Protein AF-A0A1C6CBZ6-F1 (afdb_monomer_lite)

pLDDT: mean 74.42, std 15.83, range [34.31, 94.56]

Secondary structure (DSSP, 8-state):
------HHHHHHHHHHHHHHHHHHHHHHH--TT-EEEEEEEE--SGGGTT--EEEEEEEEEEEE-SSEEEEEEPPSSTTSPPPEEEEEHHHHHTT-HHHHHTTS---

Structure (mmCIF, N/CA/C/O backbone):
data_AF-A0A1C6CBZ6-F1
#
_entry.id   AF-A0A1C6CBZ6-F1
#
loop_
_atom_site.group_PDB
_atom_site.id
_atom_site.type_symbol
_atom_site.label_atom_id
_atom_site.label_alt_id
_atom_site.label_comp_id
_atom_site.label_asym_id
_atom_site.label_entity_id
_atom_site.label_seq_id
_atom_site.pdbx_PDB_ins_code
_atom_site.Cartn_x
_atom_site.Cartn_y
_atom_site.Cartn_z
_atom_site.occupancy
_atom_site.B_iso_or_equiv
_atom_site.auth_seq_id
_atom_site.auth_comp_id
_atom_site.auth_asym_id
_atom_site.auth_atom_id
_atom_site.pdbx_PDB_model_num
ATOM 1 N N . MET A 1 1 ? -1.218 18.447 43.539 1.00 38.88 1 MET A N 1
ATOM 2 C CA . MET A 1 1 ? -0.566 17.763 42.403 1.00 38.88 1 MET A CA 1
ATOM 3 C C . MET A 1 1 ? -1.047 18.426 41.124 1.00 38.88 1 MET A C 1
ATOM 5 O O . MET A 1 1 ? -2.162 18.167 40.693 1.00 38.88 1 MET A O 1
ATOM 9 N N . LEU A 1 2 ? -0.264 19.367 40.591 1.00 42.75 2 LEU A N 1
ATOM 10 C CA . LEU A 1 2 ? -0.542 19.981 39.294 1.00 42.75 2 LEU A CA 1
ATOM 11 C C . LEU A 1 2 ? -0.372 18.899 38.228 1.00 42.75 2 LEU A C 1
ATOM 13 O O . LEU A 1 2 ? 0.710 18.328 38.100 1.00 42.75 2 LEU A O 1
ATOM 17 N N . LEU A 1 3 ? -1.453 18.594 37.509 1.00 47.31 3 LEU A N 1
ATOM 18 C CA . LEU A 1 3 ? -1.417 17.778 36.304 1.00 47.31 3 LEU A CA 1
ATOM 19 C C . LEU A 1 3 ? -0.616 18.528 35.232 1.00 47.31 3 LEU A C 1
ATOM 21 O O . LEU A 1 3 ? -1.185 19.150 34.340 1.00 47.31 3 LEU A O 1
ATOM 25 N N . GLY A 1 4 ? 0.710 18.449 35.308 1.00 48.53 4 GLY A N 1
ATOM 26 C CA . GLY A 1 4 ? 1.578 18.627 34.153 1.00 48.53 4 GLY A CA 1
ATOM 27 C C . GLY A 1 4 ? 1.341 17.451 33.213 1.00 48.53 4 GLY A C 1
ATOM 28 O O . GLY A 1 4 ? 2.122 16.505 33.181 1.00 48.53 4 GLY A O 1
ATOM 29 N N . LYS A 1 5 ? 0.197 17.447 32.523 1.00 52.03 5 LYS A N 1
ATOM 30 C CA . LYS A 1 5 ? -0.107 16.497 31.454 1.00 52.03 5 LYS A CA 1
ATOM 31 C C . LYS A 1 5 ? 0.818 16.825 30.290 1.00 52.03 5 LYS A C 1
ATOM 33 O O . LYS A 1 5 ? 0.446 17.612 29.440 1.00 52.03 5 LYS A O 1
ATOM 38 N N . ASP A 1 6 ? 2.031 16.282 30.329 1.00 59.22 6 ASP A N 1
ATOM 39 C CA . ASP A 1 6 ? 2.603 15.412 29.292 1.00 59.22 6 ASP A CA 1
ATOM 40 C C . ASP A 1 6 ? 2.056 15.648 27.858 1.00 59.22 6 ASP A C 1
ATOM 42 O O . ASP A 1 6 ? 1.576 14.723 27.196 1.00 59.22 6 ASP A O 1
ATOM 46 N N . GLU A 1 7 ? 2.070 16.900 27.383 1.00 59.56 7 GLU A N 1
ATOM 47 C CA . GLU A 1 7 ? 1.469 17.305 26.103 1.00 59.56 7 GLU A CA 1
ATOM 48 C C . GLU A 1 7 ? 2.076 16.514 24.944 1.00 59.56 7 GLU A C 1
ATOM 50 O O . GLU A 1 7 ? 1.352 16.088 24.050 1.00 59.56 7 GLU A O 1
ATOM 55 N N . GLU A 1 8 ? 3.375 16.209 25.006 1.00 60.50 8 GLU A N 1
ATOM 56 C CA . GLU A 1 8 ? 4.046 15.360 24.022 1.00 60.50 8 GLU A CA 1
ATOM 57 C C . GLU A 1 8 ? 3.483 13.940 23.971 1.00 60.50 8 GLU A C 1
ATOM 59 O O . GLU A 1 8 ? 3.314 13.386 22.885 1.00 60.50 8 GLU A O 1
ATOM 64 N N . LYS A 1 9 ? 3.178 13.315 25.117 1.00 58.28 9 LYS A N 1
ATOM 65 C CA . LYS A 1 9 ? 2.562 11.981 25.107 1.00 58.28 9 LYS A CA 1
ATOM 66 C C . LYS A 1 9 ? 1.172 12.056 24.499 1.00 58.28 9 LYS A C 1
ATOM 68 O O . LYS A 1 9 ? 0.841 11.220 23.665 1.00 58.28 9 LYS A O 1
ATOM 73 N N . LEU A 1 10 ? 0.385 13.070 24.862 1.00 59.31 10 LEU A N 1
ATOM 74 C CA . LEU A 1 10 ? -0.954 13.276 24.311 1.00 59.31 10 LEU A CA 1
ATOM 75 C C . LEU A 1 10 ? -0.918 13.529 22.789 1.00 59.31 10 LEU A C 1
ATOM 77 O O . LEU A 1 10 ? -1.730 12.960 22.057 1.00 59.31 10 LEU A O 1
ATOM 81 N N . GLN A 1 11 ? 0.059 14.304 22.308 1.00 61.53 11 GLN A N 1
ATOM 82 C CA . GLN A 1 11 ? 0.322 14.549 20.884 1.00 61.53 11 GLN A CA 1
ATOM 83 C C . GLN A 1 11 ? 0.768 13.280 20.141 1.00 61.53 11 GLN A C 1
ATOM 85 O O . GLN A 1 11 ? 0.295 13.001 19.041 1.00 61.53 11 GLN A O 1
ATOM 90 N N . ARG A 1 12 ? 1.634 12.455 20.743 1.00 60.53 12 ARG A N 1
ATOM 91 C CA . ARG A 1 12 ? 2.045 11.163 20.162 1.00 60.53 12 ARG A CA 1
ATOM 92 C C . ARG A 1 12 ? 0.874 10.186 20.067 1.00 60.53 12 ARG A C 1
ATOM 94 O O . ARG A 1 12 ? 0.728 9.520 19.044 1.00 60.53 12 ARG A O 1
ATOM 101 N N . TYR A 1 13 ? 0.024 10.117 21.095 1.00 60.31 13 TYR A N 1
ATOM 102 C CA . TYR A 1 13 ? -1.181 9.281 21.074 1.00 60.31 13 TYR A CA 1
ATOM 103 C C . TYR A 1 13 ? -2.156 9.715 19.978 1.00 60.31 13 TYR A C 1
ATOM 105 O O . TYR A 1 13 ? -2.642 8.868 19.232 1.00 60.31 13 TYR A O 1
ATOM 113 N N . THR A 1 14 ? -2.384 11.019 19.827 1.00 75.00 14 THR A N 1
ATOM 114 C CA . THR A 1 14 ? -3.239 11.549 18.753 1.00 75.00 14 THR A CA 1
ATOM 115 C C . THR A 1 14 ? -2.641 11.292 17.371 1.00 75.00 14 THR A C 1
ATOM 117 O O . THR A 1 14 ? -3.362 10.878 16.467 1.00 75.00 14 THR A O 1
ATOM 120 N N . GLN A 1 15 ? -1.325 11.432 17.194 1.00 76.38 15 GLN A N 1
ATOM 121 C CA . GLN A 1 15 ? -0.669 11.129 15.919 1.00 76.38 15 GLN A CA 1
ATOM 122 C C . GLN A 1 15 ? -0.745 9.637 15.554 1.00 76.38 15 GLN A C 1
ATOM 124 O O . GLN A 1 15 ? -1.017 9.303 14.399 1.00 76.38 15 GLN A O 1
ATOM 129 N N . ALA A 1 16 ? -0.545 8.740 16.524 1.00 79.19 16 ALA A N 1
ATOM 130 C CA . ALA A 1 16 ? -0.666 7.299 16.315 1.00 79.19 16 ALA A CA 1
ATOM 131 C C . ALA A 1 16 ? -2.108 6.891 15.975 1.00 79.19 16 ALA A C 1
ATOM 133 O O . ALA A 1 16 ? -2.315 6.092 15.065 1.00 79.19 16 ALA A O 1
ATOM 134 N N . GLN A 1 17 ? -3.104 7.476 16.647 1.00 80.69 17 GLN A N 1
ATOM 135 C CA . GLN A 1 17 ? -4.522 7.251 16.346 1.00 80.69 17 GLN A CA 1
ATOM 136 C C . GLN A 1 17 ? -4.871 7.697 14.923 1.00 80.69 17 GLN A C 1
ATOM 138 O O . GLN A 1 17 ? -5.389 6.898 14.150 1.00 80.69 17 GLN A O 1
ATOM 143 N N . ILE A 1 18 ? -4.472 8.913 14.532 1.00 82.19 18 ILE A N 1
ATOM 144 C CA . ILE A 1 18 ? -4.664 9.419 13.163 1.00 82.19 18 ILE A CA 1
ATOM 145 C C . ILE A 1 18 ? -4.014 8.481 12.135 1.00 82.19 18 ILE A C 1
ATOM 147 O O . ILE A 1 18 ? -4.567 8.250 11.061 1.00 82.19 18 ILE A O 1
ATOM 151 N N . PHE A 1 19 ? -2.836 7.932 12.439 1.00 82.56 19 PHE A N 1
ATOM 152 C CA . PHE A 1 19 ? -2.161 6.992 11.548 1.00 82.56 19 PHE A CA 1
ATOM 153 C C . PHE A 1 19 ? -2.924 5.666 11.408 1.00 82.56 19 PHE A C 1
ATOM 155 O O . PHE A 1 19 ? -3.114 5.185 10.289 1.00 82.56 19 PHE A O 1
ATOM 162 N N . MET A 1 20 ? -3.416 5.109 12.516 1.00 84.25 20 MET A N 1
ATOM 163 C CA . MET A 1 20 ? -4.227 3.887 12.507 1.00 84.25 20 MET A CA 1
ATOM 164 C C . MET A 1 20 ? -5.554 4.083 11.765 1.00 84.25 20 MET A C 1
ATOM 166 O O . MET A 1 20 ? -5.937 3.222 10.970 1.00 84.25 20 MET A O 1
ATOM 170 N N . ASP A 1 21 ? -6.207 5.234 11.932 1.00 85.88 21 ASP A N 1
ATOM 171 C CA . ASP A 1 21 ? -7.435 5.575 11.206 1.00 85.88 21 ASP A CA 1
ATOM 172 C C . ASP A 1 21 ? -7.191 5.655 9.696 1.00 85.88 21 ASP A C 1
ATOM 174 O O . ASP A 1 21 ? -7.991 5.168 8.894 1.00 85.88 21 ASP A O 1
ATOM 178 N N . ARG A 1 22 ? -6.045 6.209 9.280 1.00 86.00 22 ARG A N 1
ATOM 179 C CA . ARG A 1 22 ? -5.652 6.238 7.864 1.00 86.00 22 ARG A CA 1
ATOM 180 C C . ARG A 1 22 ? -5.386 4.840 7.308 1.00 86.00 22 ARG A C 1
ATOM 182 O O . ARG A 1 22 ? -5.736 4.596 6.156 1.00 86.00 22 ARG A O 1
ATOM 189 N N . ILE A 1 23 ? -4.816 3.925 8.098 1.00 87.44 23 ILE A N 1
ATOM 190 C CA . ILE A 1 23 ? -4.657 2.511 7.715 1.00 87.44 23 ILE A CA 1
ATOM 191 C C . ILE A 1 23 ? -6.015 1.849 7.513 1.00 87.44 23 ILE A C 1
ATOM 193 O O . ILE A 1 23 ? -6.239 1.258 6.457 1.00 87.44 23 ILE A O 1
ATOM 197 N N . ALA A 1 24 ? -6.935 1.996 8.468 1.00 86.81 24 ALA A N 1
ATOM 198 C CA . ALA A 1 24 ? -8.283 1.454 8.338 1.00 86.81 24 ALA A CA 1
ATOM 199 C C . ALA A 1 24 ? -8.988 2.013 7.089 1.00 86.81 24 ALA A C 1
ATOM 201 O O . ALA A 1 24 ? -9.547 1.261 6.289 1.00 86.81 24 ALA A O 1
ATOM 202 N N . LEU A 1 25 ? -8.893 3.325 6.860 1.00 86.19 25 LEU A N 1
ATOM 203 C CA . LEU A 1 25 ? -9.495 3.971 5.698 1.00 86.19 25 LEU A CA 1
ATOM 204 C C . LEU A 1 25 ? -8.876 3.497 4.375 1.00 86.19 25 LEU A C 1
ATOM 206 O O . LEU A 1 25 ? -9.605 3.242 3.416 1.00 86.19 25 LEU A O 1
ATOM 210 N N . ALA A 1 26 ? -7.549 3.358 4.312 1.00 85.69 26 ALA A N 1
ATOM 211 C CA . ALA A 1 26 ? -6.859 2.837 3.136 1.00 85.69 26 ALA A CA 1
ATOM 212 C C . ALA A 1 26 ? -7.277 1.389 2.842 1.00 85.69 26 ALA A C 1
ATOM 214 O O . ALA A 1 26 ? -7.588 1.077 1.692 1.00 85.69 26 ALA A O 1
ATOM 215 N N . ALA A 1 27 ? -7.375 0.546 3.874 1.00 87.12 27 ALA A N 1
ATOM 216 C CA . ALA A 1 27 ? -7.821 -0.837 3.744 1.00 87.12 27 ALA A CA 1
ATOM 217 C C . ALA A 1 27 ? -9.249 -0.961 3.190 1.00 87.12 27 ALA A C 1
ATOM 219 O O . ALA A 1 27 ? -9.531 -1.869 2.412 1.00 87.12 27 ALA A O 1
ATOM 220 N N . HIS A 1 28 ? -10.134 -0.021 3.531 1.00 87.00 28 HIS A N 1
ATOM 221 C CA . HIS A 1 28 ? -11.497 0.022 2.999 1.00 87.00 28 HIS A CA 1
ATOM 222 C C . HIS A 1 28 ? -11.602 0.598 1.581 1.00 87.00 28 HIS A C 1
ATOM 224 O O . HIS A 1 28 ? -12.499 0.213 0.828 1.00 87.00 28 HIS A O 1
ATOM 230 N N . LYS A 1 29 ? -10.735 1.550 1.216 1.00 88.44 29 LYS A N 1
ATOM 231 C CA . LYS A 1 29 ? -10.818 2.252 -0.074 1.00 88.44 29 LYS A CA 1
ATOM 232 C C . LYS A 1 29 ? -10.115 1.527 -1.211 1.00 88.44 29 LYS A C 1
ATOM 234 O O . LYS A 1 29 ? -10.605 1.588 -2.336 1.00 88.44 29 LYS A O 1
ATOM 239 N N . VAL A 1 30 ? -8.978 0.893 -0.933 1.00 90.31 30 VAL A N 1
ATOM 240 C CA . VAL A 1 30 ? -8.146 0.261 -1.959 1.00 90.31 30 VAL A CA 1
ATOM 241 C C . VAL A 1 30 ? -8.811 -1.007 -2.484 1.00 90.31 30 VAL A C 1
ATOM 243 O O . VAL A 1 30 ? -9.226 -1.876 -1.718 1.00 90.31 30 VAL A O 1
ATOM 246 N N . LYS A 1 31 ? -8.872 -1.135 -3.809 1.00 93.38 31 LYS A N 1
ATOM 247 C CA . LYS A 1 31 ? -9.476 -2.267 -4.515 1.00 93.38 31 LYS A CA 1
ATOM 248 C C . LYS A 1 31 ? -8.507 -2.886 -5.526 1.00 93.38 31 LYS A C 1
ATOM 250 O O . LYS A 1 31 ? -7.605 -2.208 -6.027 1.00 93.38 31 LYS A O 1
ATOM 255 N N . PRO A 1 32 ? -8.696 -4.170 -5.886 1.00 94.06 32 PRO A N 1
ATOM 256 C CA . PRO A 1 32 ? -8.019 -4.757 -7.037 1.00 94.06 32 PRO A CA 1
ATOM 257 C C . PRO A 1 32 ? -8.209 -3.898 -8.292 1.00 94.06 32 PRO A C 1
ATOM 259 O O . PRO A 1 32 ? -9.324 -3.517 -8.634 1.00 94.06 32 PRO A O 1
ATOM 262 N N . GLY A 1 33 ? -7.109 -3.598 -8.981 1.00 90.75 33 GLY A N 1
ATOM 263 C CA . GLY A 1 33 ? -7.081 -2.726 -10.155 1.00 90.75 33 GLY A CA 1
ATOM 264 C C . GLY A 1 33 ? -6.569 -1.309 -9.894 1.00 90.75 33 GLY A C 1
ATOM 265 O O . GLY A 1 33 ? -6.073 -0.690 -10.843 1.00 90.75 33 GLY A O 1
ATOM 266 N N . ASP A 1 34 ? -6.609 -0.834 -8.647 1.00 90.56 34 ASP A N 1
ATOM 267 C CA . ASP A 1 34 ? -6.149 0.506 -8.285 1.00 90.56 34 ASP A CA 1
ATOM 268 C C . ASP A 1 34 ? -4.655 0.691 -8.551 1.00 90.56 34 ASP A C 1
ATOM 270 O O . ASP A 1 34 ? -3.860 -0.254 -8.526 1.00 90.56 34 ASP A O 1
ATOM 274 N N . LYS A 1 35 ? -4.263 1.940 -8.809 1.00 89.12 35 LYS A N 1
ATOM 275 C CA . LYS A 1 35 ? -2.860 2.326 -8.973 1.00 89.12 35 LYS A CA 1
ATOM 276 C C . LYS A 1 35 ? -2.384 3.028 -7.711 1.00 89.12 35 LYS A C 1
ATOM 278 O O . LYS A 1 35 ? -2.907 4.081 -7.360 1.00 89.12 35 LYS A O 1
ATOM 283 N N . LEU A 1 36 ? -1.365 2.463 -7.078 1.00 88.25 36 LEU A N 1
ATOM 284 C CA . LEU A 1 36 ? -0.740 2.990 -5.871 1.00 88.25 36 LEU A CA 1
ATOM 285 C C . LEU A 1 36 ? 0.672 3.484 -6.172 1.00 88.25 36 LEU A C 1
ATOM 287 O O . LEU A 1 36 ? 1.330 3.007 -7.100 1.00 88.25 36 LEU A O 1
ATOM 291 N N . THR A 1 37 ? 1.147 4.424 -5.361 1.00 86.25 37 THR A N 1
ATOM 292 C CA . THR A 1 37 ? 2.573 4.741 -5.266 1.00 86.25 37 THR A CA 1
ATOM 293 C C . THR A 1 37 ? 3.135 4.017 -4.056 1.00 86.25 37 THR A C 1
ATOM 295 O O . THR A 1 37 ? 2.684 4.237 -2.937 1.00 86.25 37 THR A O 1
ATOM 298 N N . VAL A 1 38 ? 4.098 3.134 -4.279 1.00 84.31 38 VAL A N 1
ATOM 299 C CA . VAL A 1 38 ? 4.727 2.325 -3.233 1.00 84.31 38 VAL A CA 1
ATOM 300 C C . VAL A 1 38 ? 6.190 2.707 -3.092 1.00 84.31 38 VAL A C 1
ATOM 302 O O . VAL A 1 38 ? 6.838 3.129 -4.056 1.00 84.31 38 VAL A O 1
ATOM 305 N N . TRP A 1 39 ? 6.702 2.576 -1.877 1.00 80.19 39 TRP A N 1
ATOM 306 C CA . TRP A 1 39 ? 8.106 2.793 -1.572 1.00 80.19 39 TRP A CA 1
ATOM 307 C C . TRP A 1 39 ? 8.841 1.461 -1.685 1.00 80.19 39 TRP A C 1
ATOM 309 O O . TRP A 1 39 ? 8.420 0.467 -1.104 1.00 80.19 39 TRP A O 1
ATOM 319 N N . THR A 1 40 ? 9.914 1.426 -2.470 1.00 73.25 40 THR A N 1
ATOM 320 C CA . THR A 1 40 ? 10.733 0.222 -2.662 1.00 73.25 40 THR A CA 1
ATOM 321 C C . THR A 1 40 ? 12.201 0.576 -2.510 1.00 73.25 40 THR A C 1
ATOM 323 O O . THR A 1 40 ? 12.622 1.695 -2.817 1.00 73.25 40 THR A O 1
ATOM 326 N N . LEU A 1 41 ? 13.000 -0.392 -2.075 1.00 70.31 41 LEU A N 1
ATOM 327 C CA . LEU A 1 41 ? 14.446 -0.247 -2.022 1.00 70.31 41 LEU A CA 1
ATOM 328 C C . LEU A 1 41 ? 15.052 -0.682 -3.353 1.00 70.31 41 LEU A C 1
ATOM 330 O O . LEU A 1 41 ? 14.864 -1.814 -3.800 1.00 70.31 41 LEU A O 1
ATOM 334 N N . LYS A 1 42 ? 15.814 0.206 -3.996 1.00 65.00 42 LYS A N 1
ATOM 335 C CA . LYS A 1 42 ? 16.622 -0.175 -5.155 1.00 65.00 42 LYS A CA 1
ATOM 336 C C . LYS A 1 42 ? 17.967 -0.709 -4.660 1.00 65.00 42 LYS A C 1
ATOM 338 O O . LYS A 1 42 ? 18.853 0.073 -4.335 1.00 65.00 42 LYS A O 1
ATOM 343 N N . CYS A 1 43 ? 18.135 -2.029 -4.639 1.00 56.62 43 CYS A N 1
ATOM 344 C CA . CYS A 1 43 ? 19.462 -2.644 -4.561 1.00 56.62 43 CYS A CA 1
ATOM 345 C C . CYS A 1 43 ? 20.003 -2.818 -5.984 1.00 56.62 43 CYS A C 1
ATOM 347 O O . CYS A 1 43 ? 19.366 -3.477 -6.804 1.00 56.62 43 CYS A O 1
ATOM 349 N N . SER A 1 44 ? 21.147 -2.208 -6.303 1.00 53.62 44 SER A N 1
ATOM 350 C CA . SER A 1 44 ? 21.763 -2.344 -7.630 1.00 53.62 44 SER A CA 1
ATOM 351 C C . SER A 1 44 ? 22.596 -3.617 -7.798 1.00 53.62 44 SER A C 1
ATOM 353 O O . SER A 1 44 ? 22.749 -4.051 -8.929 1.00 53.62 44 SER A O 1
ATOM 355 N N . THR A 1 45 ? 23.071 -4.242 -6.718 1.00 55.31 45 THR A N 1
ATOM 356 C CA . THR A 1 45 ? 23.809 -5.524 -6.705 1.00 55.31 45 THR A CA 1
ATOM 357 C C . THR A 1 45 ? 24.003 -5.990 -5.255 1.00 55.31 45 THR A C 1
ATOM 359 O O . THR A 1 45 ? 23.846 -5.198 -4.324 1.00 55.31 45 THR A O 1
ATOM 362 N N . THR A 1 46 ? 24.366 -7.261 -5.053 1.00 55.72 46 THR A N 1
ATOM 363 C CA . THR A 1 46 ? 24.648 -7.886 -3.742 1.00 55.72 46 THR A CA 1
ATOM 364 C C . THR A 1 46 ? 25.720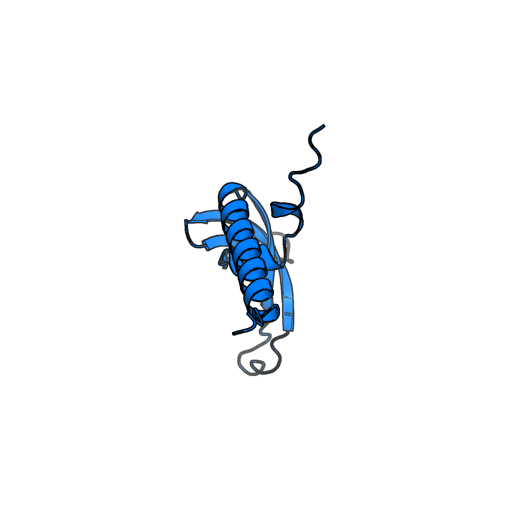 -7.135 -2.935 1.00 55.72 46 THR A C 1
ATOM 366 O O . THR A 1 46 ? 25.662 -7.098 -1.710 1.00 55.72 46 THR A O 1
ATOM 369 N N . GLU A 1 47 ? 26.651 -6.468 -3.621 1.00 53.34 47 GLU A N 1
ATOM 370 C CA . GLU A 1 47 ? 27.744 -5.669 -3.041 1.00 53.34 47 GLU A CA 1
ATOM 371 C C . GLU A 1 47 ? 27.319 -4.233 -2.674 1.00 53.34 47 GLU A C 1
ATOM 373 O O . GLU A 1 47 ? 27.973 -3.566 -1.877 1.00 53.34 47 GLU A O 1
ATOM 378 N N . ALA A 1 48 ? 26.185 -3.755 -3.197 1.00 52.81 48 ALA A N 1
ATOM 379 C CA . ALA A 1 48 ? 25.677 -2.395 -2.999 1.00 52.81 48 ALA A CA 1
ATOM 380 C C . ALA A 1 48 ? 24.665 -2.282 -1.840 1.00 52.81 48 ALA A C 1
ATOM 382 O O .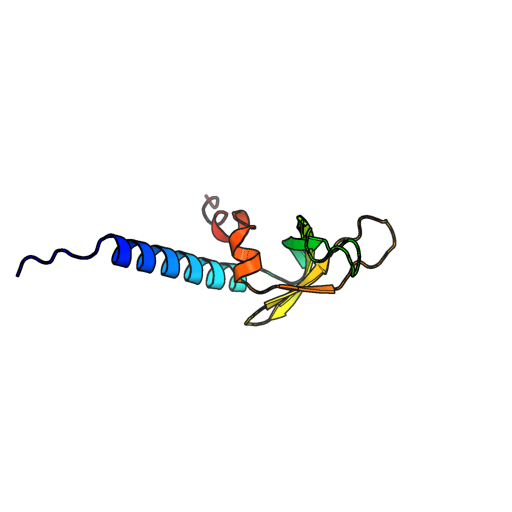 ALA A 1 48 ? 23.880 -1.334 -1.790 1.00 52.81 48 ALA A O 1
ATOM 383 N N . CYS A 1 49 ? 24.669 -3.231 -0.895 1.00 48.34 49 CYS A N 1
ATOM 384 C CA . CYS A 1 49 ? 23.738 -3.258 0.243 1.00 48.34 49 CYS A CA 1
ATOM 385 C C . CYS A 1 49 ? 23.791 -1.975 1.104 1.00 48.34 49 CYS A C 1
ATOM 387 O O . CYS A 1 49 ? 22.799 -1.627 1.745 1.00 48.34 49 CYS A O 1
ATOM 389 N N . ASN A 1 50 ? 24.911 -1.246 1.060 1.00 52.88 50 ASN A N 1
ATOM 390 C CA . ASN A 1 50 ? 25.125 -0.007 1.812 1.00 52.88 50 ASN A CA 1
ATOM 391 C C . ASN A 1 50 ? 24.551 1.249 1.126 1.00 52.88 50 ASN A C 1
ATOM 393 O O . ASN A 1 50 ? 24.360 2.258 1.794 1.00 52.88 50 ASN A O 1
ATOM 397 N N . ASN A 1 51 ? 24.215 1.188 -0.170 1.00 54.75 51 ASN A N 1
ATOM 398 C CA . ASN A 1 51 ? 23.659 2.308 -0.944 1.00 54.75 51 ASN A CA 1
ATOM 399 C C . ASN A 1 51 ? 22.204 2.031 -1.340 1.00 54.75 51 ASN A C 1
ATOM 401 O O . ASN A 1 51 ? 21.817 2.120 -2.506 1.00 54.75 51 ASN A O 1
ATOM 405 N N . ARG A 1 52 ? 21.381 1.670 -0.353 1.00 58.31 52 ARG A N 1
ATOM 406 C CA . ARG A 1 52 ? 19.935 1.507 -0.534 1.00 58.31 52 ARG A CA 1
ATOM 407 C C . ARG A 1 52 ? 19.321 2.867 -0.843 1.00 58.31 52 ARG A C 1
ATOM 409 O O . ARG A 1 52 ? 19.081 3.664 0.056 1.00 58.31 52 ARG A O 1
ATOM 416 N N . THR A 1 53 ? 19.089 3.145 -2.122 1.00 64.56 53 THR A N 1
ATOM 417 C CA . THR A 1 53 ? 18.354 4.347 -2.520 1.00 64.56 53 THR A CA 1
ATOM 418 C C . THR A 1 53 ? 16.863 4.053 -2.469 1.00 64.56 53 THR A C 1
ATOM 420 O O . THR A 1 53 ? 16.367 3.125 -3.118 1.00 64.56 53 THR A O 1
ATOM 423 N N . GLU A 1 54 ? 16.164 4.857 -1.682 1.00 70.75 54 GLU A N 1
ATOM 424 C CA . GLU A 1 54 ? 14.712 4.884 -1.617 1.00 70.75 54 GLU A CA 1
ATOM 425 C C . GLU A 1 54 ? 14.138 5.299 -2.975 1.00 70.75 54 GLU A C 1
ATOM 427 O O . GLU A 1 54 ? 14.508 6.344 -3.515 1.00 70.75 54 GLU A O 1
ATOM 432 N N . VAL A 1 55 ? 13.249 4.490 -3.558 1.00 77.25 55 VAL A N 1
ATOM 433 C CA . VAL A 1 55 ? 12.590 4.844 -4.820 1.00 77.25 55 VAL A CA 1
ATOM 434 C C . VAL A 1 55 ? 11.084 4.630 -4.753 1.00 77.25 55 VAL A C 1
ATOM 436 O O . VAL A 1 55 ? 10.589 3.586 -4.323 1.00 77.25 55 VAL A O 1
ATOM 439 N N . HIS A 1 56 ? 10.350 5.618 -5.259 1.00 81.19 56 HIS A N 1
ATOM 440 C CA . HIS A 1 56 ? 8.909 5.530 -5.452 1.00 81.19 56 HIS A CA 1
ATOM 441 C C . HIS A 1 56 ? 8.599 4.827 -6.767 1.00 81.19 56 HIS A C 1
ATOM 443 O O . HIS A 1 56 ? 9.128 5.188 -7.823 1.00 81.19 56 HIS A O 1
ATOM 449 N N . ARG A 1 57 ? 7.716 3.833 -6.719 1.00 81.88 57 ARG A N 1
ATOM 450 C CA . ARG A 1 57 ? 7.258 3.113 -7.907 1.00 81.88 57 ARG A CA 1
ATOM 451 C C . ARG A 1 57 ? 5.746 3.113 -7.975 1.00 81.88 57 ARG A C 1
ATOM 453 O O . ARG A 1 57 ? 5.060 3.067 -6.960 1.00 81.88 57 ARG A O 1
ATOM 460 N N . LYS A 1 58 ? 5.224 3.151 -9.198 1.00 86.56 58 LYS A N 1
ATOM 461 C CA . LYS A 1 58 ? 3.800 2.933 -9.436 1.00 86.56 58 LYS A CA 1
ATOM 462 C C . LYS A 1 58 ? 3.537 1.430 -9.463 1.00 86.56 58 LYS A C 1
ATOM 464 O O . LYS A 1 58 ? 4.229 0.694 -10.170 1.00 86.56 58 LYS A O 1
ATOM 469 N N . ALA A 1 59 ? 2.528 0.998 -8.726 1.00 89.44 59 ALA A N 1
ATOM 470 C CA . ALA A 1 59 ? 2.117 -0.391 -8.634 1.00 89.44 59 ALA A CA 1
ATOM 471 C C . ALA A 1 59 ? 0.617 -0.514 -8.906 1.00 89.44 59 ALA A C 1
ATOM 473 O O . ALA A 1 59 ? -0.153 0.394 -8.598 1.00 89.44 59 ALA A O 1
ATOM 474 N N . LYS A 1 60 ? 0.201 -1.629 -9.503 1.00 92.06 60 LYS A N 1
ATOM 475 C CA . LYS A 1 60 ? -1.208 -1.971 -9.697 1.00 92.06 60 LYS A CA 1
ATOM 476 C C . LYS A 1 60 ? -1.613 -3.007 -8.661 1.00 92.06 60 LYS A C 1
ATOM 478 O O . LYS A 1 60 ? -0.959 -4.040 -8.559 1.00 92.06 60 LYS A O 1
ATOM 483 N N . VAL A 1 61 ? -2.690 -2.768 -7.929 1.00 93.25 61 VAL A N 1
ATOM 484 C CA . VAL A 1 61 ? -3.216 -3.731 -6.958 1.00 93.25 61 VAL A CA 1
ATOM 485 C C . VAL A 1 61 ? -3.769 -4.948 -7.689 1.00 93.25 61 VAL A C 1
ATOM 487 O O . VAL A 1 61 ? -4.586 -4.811 -8.600 1.00 93.25 61 VAL A O 1
ATOM 490 N N . ILE A 1 62 ? -3.319 -6.134 -7.293 1.00 94.44 62 ILE A N 1
ATOM 491 C CA . ILE A 1 62 ? -3.796 -7.417 -7.823 1.00 94.44 62 ILE A CA 1
ATOM 492 C C . ILE A 1 62 ? -4.758 -8.061 -6.825 1.00 94.44 62 ILE A C 1
ATOM 494 O O . ILE A 1 62 ? -5.796 -8.580 -7.221 1.00 94.44 62 ILE A O 1
ATOM 498 N N . ALA A 1 63 ? -4.429 -7.992 -5.534 1.00 93.62 63 ALA A N 1
ATOM 499 C CA . ALA A 1 63 ? -5.246 -8.535 -4.459 1.00 93.62 63 ALA A CA 1
ATOM 500 C C . ALA A 1 63 ? -5.099 -7.696 -3.185 1.00 93.62 63 ALA A C 1
ATOM 502 O O . ALA A 1 63 ? -4.055 -7.088 -2.940 1.00 93.62 63 ALA A O 1
ATOM 503 N N . VAL A 1 64 ? -6.151 -7.684 -2.372 1.00 94.44 64 VAL A N 1
ATOM 504 C CA . VAL A 1 64 ? -6.208 -6.963 -1.098 1.00 94.44 64 VAL A CA 1
ATOM 505 C C . VAL A 1 64 ? -6.431 -7.982 0.010 1.00 94.44 64 VAL A C 1
ATOM 507 O O . VAL A 1 64 ? -7.351 -8.792 -0.076 1.00 94.44 64 VAL A O 1
ATOM 510 N N . TYR A 1 65 ? -5.588 -7.939 1.038 1.00 92.62 65 TYR A N 1
ATOM 511 C CA . TYR A 1 65 ? -5.670 -8.793 2.218 1.00 92.62 65 TYR A CA 1
ATOM 512 C C . TYR A 1 65 ? -5.820 -7.932 3.478 1.00 92.62 65 TYR A C 1
ATOM 514 O O . TYR A 1 65 ? -5.481 -6.746 3.456 1.00 92.62 65 TYR A O 1
ATOM 522 N N . PRO A 1 66 ? -6.270 -8.509 4.610 1.00 88.19 66 PRO A N 1
ATOM 523 C CA . PRO A 1 66 ? -6.478 -7.746 5.841 1.00 88.19 66 PRO A CA 1
ATOM 524 C C . PRO A 1 66 ? -5.248 -6.951 6.300 1.00 88.19 66 PRO A C 1
ATOM 526 O O . PRO A 1 66 ? -5.376 -5.839 6.799 1.00 88.19 66 PRO A O 1
ATOM 529 N N . HIS A 1 67 ? -4.045 -7.491 6.094 1.00 88.12 67 HIS A N 1
ATOM 530 C CA . HIS A 1 67 ? -2.807 -6.913 6.629 1.00 88.12 67 HIS A CA 1
ATOM 531 C C . HIS A 1 67 ? -1.867 -6.329 5.570 1.00 88.12 67 HIS A C 1
ATOM 533 O O . HIS A 1 67 ? -0.903 -5.650 5.921 1.00 88.12 67 HIS A O 1
ATOM 539 N N . PHE A 1 68 ? -2.112 -6.606 4.291 1.00 91.56 68 PHE A N 1
ATOM 540 C CA . PHE A 1 68 ? -1.237 -6.177 3.208 1.00 91.56 68 PHE A CA 1
ATOM 541 C C . PHE A 1 68 ? -1.979 -6.115 1.874 1.00 91.56 68 PHE A C 1
ATOM 543 O O . PHE A 1 68 ? -3.030 -6.725 1.681 1.00 91.56 68 PHE A O 1
ATOM 550 N N . VAL A 1 69 ? -1.383 -5.415 0.921 1.00 92.88 69 VAL A N 1
ATOM 551 C CA . VAL A 1 69 ? -1.841 -5.344 -0.461 1.00 92.88 69 VAL A CA 1
ATOM 552 C C . VAL A 1 69 ? -0.822 -6.033 -1.339 1.00 92.88 69 VAL A C 1
ATOM 554 O O . VAL A 1 69 ? 0.369 -5.739 -1.261 1.00 92.88 69 VAL A O 1
ATOM 557 N N . HIS A 1 70 ? -1.287 -6.934 -2.194 1.00 94.56 70 HIS A N 1
ATOM 558 C CA . HIS A 1 70 ? -0.442 -7.556 -3.195 1.00 94.56 70 HIS A CA 1
ATOM 559 C C . HIS A 1 70 ? -0.537 -6.775 -4.502 1.00 94.56 70 HIS A C 1
ATOM 561 O O . HIS A 1 70 ? -1.630 -6.532 -5.028 1.00 94.56 70 HIS A O 1
ATOM 567 N N . THR A 1 71 ? 0.608 -6.354 -5.024 1.00 92.44 71 THR A N 1
ATOM 568 C CA . THR A 1 71 ? 0.677 -5.431 -6.154 1.00 92.44 71 THR A CA 1
ATOM 569 C C . THR A 1 71 ? 1.632 -5.929 -7.225 1.00 92.44 71 THR A C 1
ATOM 571 O O . THR A 1 71 ? 2.608 -6.612 -6.936 1.00 92.44 71 THR A O 1
ATOM 574 N N . ARG A 1 72 ? 1.375 -5.543 -8.474 1.00 91.31 72 ARG A N 1
ATOM 575 C CA . ARG A 1 72 ? 2.322 -5.667 -9.578 1.00 91.31 72 ARG A CA 1
ATOM 576 C C . ARG A 1 72 ? 3.001 -4.326 -9.780 1.00 91.31 72 ARG A C 1
ATOM 578 O O . ARG A 1 72 ? 2.337 -3.353 -10.150 1.00 91.31 72 ARG A O 1
ATOM 585 N N . LEU A 1 73 ? 4.310 -4.265 -9.579 1.00 87.50 73 LEU A N 1
ATOM 586 C CA . LEU A 1 73 ? 5.102 -3.102 -9.952 1.00 87.50 73 LEU A CA 1
ATOM 587 C C . LEU A 1 73 ? 5.021 -2.904 -11.466 1.00 87.50 73 LEU A C 1
ATOM 589 O O . LEU A 1 73 ? 5.075 -3.859 -12.240 1.00 87.50 73 LEU A O 1
ATOM 593 N N . LEU A 1 74 ? 4.898 -1.658 -11.910 1.00 79.38 74 LEU A N 1
ATOM 594 C CA . LEU A 1 74 ? 4.969 -1.360 -13.335 1.00 79.38 74 LEU A CA 1
ATOM 595 C C . LEU A 1 74 ? 6.424 -1.477 -13.802 1.00 79.38 74 LEU A C 1
ATOM 597 O O . LEU A 1 74 ? 7.312 -0.799 -13.284 1.00 79.38 74 LEU A O 1
ATOM 601 N N . SER A 1 75 ? 6.663 -2.350 -14.785 1.00 77.00 75 SER A N 1
ATOM 602 C CA . SER A 1 75 ? 7.959 -2.436 -15.458 1.00 77.00 75 SER A CA 1
ATOM 603 C C . SER A 1 75 ? 8.211 -1.143 -16.246 1.00 77.00 75 SER A C 1
ATOM 605 O O . SER A 1 75 ? 7.320 -0.708 -16.979 1.00 77.00 75 SER A O 1
ATOM 607 N N . PRO A 1 76 ? 9.412 -0.542 -16.157 1.00 73.88 76 PRO A N 1
ATOM 608 C CA . PRO A 1 76 ? 9.791 0.572 -17.024 1.00 73.88 76 PRO A CA 1
ATOM 609 C C . PRO A 1 76 ? 10.002 0.127 -18.482 1.00 73.88 76 PRO A C 1
ATOM 611 O O . PRO A 1 76 ? 10.003 0.960 -19.381 1.00 73.88 76 PRO A O 1
ATOM 614 N N . TYR A 1 77 ? 10.166 -1.179 -18.723 1.00 77.06 77 TYR A N 1
ATOM 615 C CA .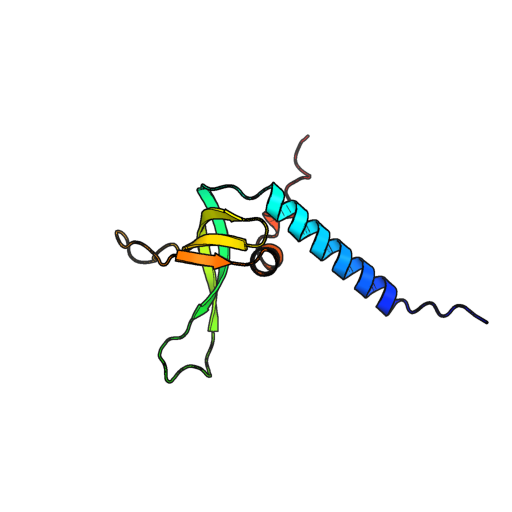 TYR A 1 77 ? 10.323 -1.759 -20.054 1.00 77.06 77 TYR A CA 1
ATOM 616 C C . TYR A 1 77 ? 8.969 -2.270 -20.571 1.00 77.06 77 TYR A C 1
ATOM 618 O O . TYR A 1 77 ? 8.394 -3.167 -19.935 1.00 77.06 77 TYR A O 1
ATOM 626 N N . PRO A 1 78 ? 8.464 -1.741 -21.703 1.00 72.31 78 PRO A N 1
ATOM 627 C CA . PRO A 1 78 ? 7.215 -2.186 -22.316 1.00 72.31 78 PRO A CA 1
ATOM 628 C C . PRO A 1 78 ? 7.231 -3.691 -22.619 1.00 72.31 78 PRO A C 1
ATOM 630 O O . PRO A 1 78 ? 8.249 -4.234 -23.038 1.00 72.31 78 PRO A O 1
ATOM 633 N N . GLY A 1 79 ? 6.105 -4.374 -22.400 1.00 71.00 79 GLY A N 1
ATOM 634 C CA . GLY A 1 79 ? 5.947 -5.801 -22.718 1.00 71.00 79 GLY A CA 1
ATOM 635 C C . GLY A 1 79 ? 6.541 -6.784 -21.701 1.00 71.00 79 GLY A C 1
ATOM 636 O O . GLY A 1 79 ? 6.341 -7.986 -21.847 1.00 71.00 79 GLY A O 1
ATOM 637 N N . ARG A 1 80 ? 7.224 -6.311 -20.648 1.00 72.56 80 ARG A N 1
ATOM 638 C CA . ARG A 1 80 ? 7.669 -7.172 -19.540 1.00 72.56 80 ARG A CA 1
ATOM 639 C C . ARG A 1 80 ? 6.687 -7.134 -18.376 1.00 72.56 80 ARG A C 1
ATOM 641 O O . ARG A 1 80 ? 6.272 -6.060 -17.937 1.00 72.56 80 ARG A O 1
ATOM 648 N N . THR A 1 81 ? 6.368 -8.309 -17.839 1.00 67.50 81 THR A N 1
ATOM 649 C CA . THR A 1 81 ? 5.650 -8.430 -16.568 1.00 67.50 81 THR A CA 1
ATOM 650 C C . THR A 1 81 ? 6.544 -7.868 -15.468 1.00 67.50 81 THR A C 1
ATOM 652 O O . THR A 1 81 ? 7.667 -8.333 -15.280 1.00 67.50 81 THR A O 1
ATOM 655 N N . GLY A 1 82 ? 6.087 -6.814 -14.793 1.00 73.81 82 GLY A N 1
ATOM 656 C CA . GLY A 1 82 ? 6.807 -6.287 -13.638 1.00 73.81 82 GLY A CA 1
ATOM 657 C C . GLY A 1 82 ? 6.695 -7.222 -12.435 1.00 73.81 82 GLY A C 1
ATOM 658 O O . GLY A 1 82 ? 5.845 -8.112 -12.412 1.00 73.81 82 GLY A O 1
ATOM 659 N N . CYS A 1 83 ? 7.573 -7.030 -11.453 1.00 83.94 83 CYS A N 1
ATOM 660 C CA . CYS A 1 83 ? 7.617 -7.870 -10.261 1.00 83.94 83 CYS A CA 1
ATOM 661 C C . CYS A 1 83 ? 6.337 -7.731 -9.435 1.00 83.94 83 CYS A C 1
ATOM 663 O O . CYS A 1 83 ? 5.752 -6.648 -9.362 1.00 83.94 83 CYS A O 1
ATOM 665 N N . GLU A 1 84 ? 5.935 -8.818 -8.792 1.00 90.19 84 GLU A N 1
ATOM 666 C CA . GLU A 1 84 ? 4.845 -8.809 -7.825 1.00 90.19 84 GLU A CA 1
ATOM 667 C C . GLU A 1 84 ? 5.419 -8.704 -6.418 1.00 90.19 84 GLU A C 1
ATOM 669 O O . GLU A 1 84 ? 6.371 -9.401 -6.072 1.00 90.19 84 GLU A O 1
ATOM 674 N N . GLU A 1 85 ? 4.868 -7.794 -5.625 1.00 89.50 85 GLU A N 1
ATOM 675 C CA . GLU A 1 85 ? 5.359 -7.480 -4.290 1.00 89.50 85 GLU A CA 1
ATOM 676 C C . GLU A 1 85 ? 4.189 -7.114 -3.375 1.00 89.50 85 GLU A C 1
ATOM 678 O O . GLU A 1 85 ? 3.193 -6.511 -3.799 1.00 89.50 85 GLU A O 1
ATOM 683 N N . SER A 1 86 ? 4.309 -7.519 -2.113 1.00 91.50 86 SER A N 1
ATOM 684 C CA . SER A 1 86 ? 3.318 -7.262 -1.074 1.00 91.50 86 SER A CA 1
ATOM 685 C C . SER A 1 86 ? 3.774 -6.110 -0.190 1.00 91.50 86 SER A C 1
ATOM 687 O O . SER A 1 86 ? 4.882 -6.141 0.335 1.00 91.50 86 SER A O 1
ATOM 689 N N . PHE A 1 87 ? 2.892 -5.138 0.018 1.00 89.81 87 PHE A N 1
ATOM 690 C CA . PHE A 1 87 ? 3.143 -3.956 0.842 1.00 89.81 87 PHE A CA 1
ATOM 691 C C . PHE A 1 87 ? 2.184 -3.929 2.016 1.00 89.81 87 PHE A C 1
ATOM 693 O O . PHE A 1 87 ? 0.994 -4.219 1.852 1.00 89.81 87 PHE A O 1
ATOM 700 N N . ARG A 1 88 ? 2.675 -3.569 3.200 1.00 90.44 88 ARG A N 1
ATOM 701 C CA . ARG A 1 88 ? 1.791 -3.375 4.345 1.00 90.44 88 ARG A CA 1
ATOM 702 C C . ARG A 1 88 ? 1.066 -2.042 4.222 1.00 90.44 88 ARG A C 1
ATOM 704 O O . ARG A 1 88 ? 1.465 -1.151 3.475 1.00 90.44 88 ARG A O 1
ATOM 711 N N . TRP A 1 89 ? -0.028 -1.894 4.957 1.00 87.50 89 TRP A N 1
ATOM 712 C CA . TRP A 1 89 ? -0.819 -0.667 4.909 1.00 87.50 89 TRP A CA 1
ATOM 713 C C . TRP A 1 89 ? -0.049 0.564 5.386 1.00 87.50 89 TRP A C 1
ATOM 715 O O . TRP A 1 89 ? -0.265 1.645 4.846 1.00 87.50 89 TRP A O 1
ATOM 725 N N . ASP A 1 90 ? 0.881 0.413 6.328 1.00 84.81 90 ASP A N 1
ATOM 726 C CA . ASP A 1 90 ? 1.765 1.490 6.774 1.00 84.81 90 ASP A CA 1
ATOM 727 C C . ASP A 1 90 ? 2.697 1.988 5.657 1.00 84.81 90 ASP A C 1
ATOM 729 O O . ASP A 1 90 ? 2.873 3.203 5.511 1.00 84.81 90 ASP A O 1
ATOM 733 N N . ASP A 1 91 ? 3.185 1.090 4.792 1.00 81.94 91 ASP A N 1
ATOM 734 C CA . ASP A 1 91 ? 3.971 1.456 3.605 1.00 81.94 91 ASP A CA 1
ATOM 735 C C . ASP A 1 91 ? 3.138 2.278 2.607 1.00 81.94 91 ASP A C 1
ATOM 737 O O . ASP A 1 91 ? 3.642 3.199 1.964 1.00 81.94 91 ASP A O 1
ATOM 741 N N . ILE A 1 92 ? 1.841 1.976 2.479 1.00 85.31 92 ILE A N 1
ATOM 742 C CA . ILE A 1 92 ? 0.920 2.676 1.569 1.00 85.31 92 ILE A CA 1
ATOM 743 C C . ILE A 1 92 ? 0.499 4.037 2.141 1.00 85.31 92 ILE A C 1
ATOM 745 O O . ILE A 1 92 ? 0.507 5.049 1.427 1.00 85.31 92 ILE A O 1
ATOM 749 N N . VAL A 1 93 ? 0.141 4.070 3.427 1.00 82.81 93 VAL A N 1
ATOM 750 C CA . VAL A 1 93 ? -0.416 5.236 4.133 1.00 82.81 93 VAL A CA 1
ATOM 751 C C . VAL A 1 93 ? 0.605 6.339 4.384 1.00 82.81 93 VAL A C 1
ATOM 753 O O . VAL A 1 93 ? 0.262 7.488 4.645 1.00 82.81 93 VAL A O 1
ATOM 756 N N . LYS A 1 94 ? 1.891 6.051 4.253 1.00 75.19 94 LYS A N 1
ATOM 757 C CA . LYS A 1 94 ? 2.895 7.109 4.312 1.00 75.19 94 LYS A CA 1
ATOM 758 C C . LYS A 1 94 ? 2.901 7.992 3.053 1.00 75.19 94 LYS A C 1
ATOM 760 O O . LYS A 1 94 ? 3.205 9.177 3.148 1.00 75.19 94 LYS A O 1
ATOM 765 N N . TRP A 1 95 ? 2.540 7.446 1.887 1.00 71.94 95 TRP A N 1
ATOM 766 C CA . TRP A 1 95 ? 2.873 8.068 0.592 1.00 71.94 95 TRP A CA 1
ATOM 767 C C . TRP A 1 95 ? 1.687 8.376 -0.324 1.00 71.94 95 TRP A C 1
ATOM 769 O O . TRP A 1 95 ? 1.791 9.212 -1.219 1.00 71.94 95 TRP A O 1
ATOM 779 N N . ASN A 1 96 ? 0.539 7.745 -0.109 1.00 73.31 96 ASN A N 1
ATOM 780 C CA . ASN A 1 96 ? -0.646 7.924 -0.945 1.00 73.31 96 ASN A CA 1
ATOM 781 C C . ASN A 1 96 ? -1.655 8.925 -0.361 1.00 73.31 96 ASN A C 1
ATOM 783 O O . ASN A 1 96 ? -2.826 8.585 -0.224 1.00 73.31 96 ASN A O 1
ATOM 787 N N . LYS A 1 97 ? -1.225 10.157 -0.044 1.00 66.88 97 LYS A N 1
ATOM 788 C CA . LYS A 1 97 ? -2.043 11.181 0.651 1.00 66.88 97 LYS A CA 1
ATOM 789 C C . LYS A 1 97 ? -3.490 11.305 0.164 1.00 66.88 97 LYS A C 1
ATOM 791 O O . LYS A 1 97 ? -4.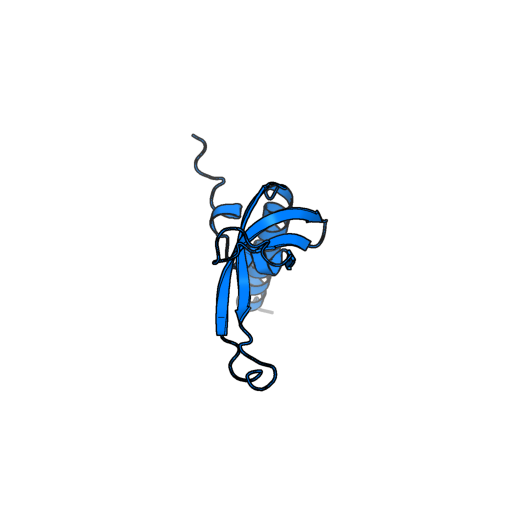424 11.370 0.956 1.00 66.88 97 LYS A O 1
ATOM 796 N N . TYR A 1 98 ? -3.681 11.198 -1.145 1.00 63.88 98 TYR A N 1
ATOM 797 C CA . TYR A 1 98 ? -4.978 11.284 -1.806 1.00 63.88 98 TYR A CA 1
ATOM 798 C C . TYR A 1 98 ? -5.954 10.152 -1.447 1.00 63.88 98 TYR A C 1
ATOM 800 O O . TYR A 1 98 ? -7.163 10.360 -1.517 1.00 63.88 98 TYR A O 1
ATOM 808 N N . LEU A 1 99 ? -5.472 8.978 -1.021 1.00 66.25 99 LEU A N 1
ATOM 809 C CA . LEU A 1 99 ? -6.337 7.879 -0.584 1.00 66.25 99 LEU A CA 1
ATOM 810 C C . LEU A 1 99 ? -7.123 8.246 0.678 1.00 66.25 99 LEU A C 1
ATOM 812 O O . LEU A 1 99 ? -8.279 7.849 0.796 1.00 66.25 99 LEU A O 1
ATOM 816 N N . TRP A 1 100 ? -6.561 9.025 1.605 1.00 66.00 100 TRP A N 1
ATOM 817 C CA . TRP A 1 100 ? -7.250 9.415 2.845 1.00 66.00 100 TRP A 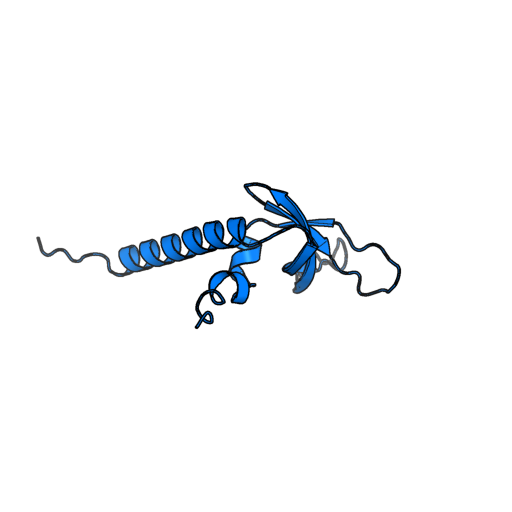CA 1
ATOM 818 C C . TRP A 1 100 ? -7.649 10.892 2.905 1.00 66.00 100 TRP A C 1
ATOM 820 O O . TRP A 1 100 ? -8.595 11.204 3.617 1.00 66.00 100 TRP A O 1
ATOM 830 N N . GLU A 1 101 ? -7.018 11.781 2.135 1.00 62.38 101 GLU A N 1
ATOM 831 C CA . GLU A 1 101 ? -7.390 13.206 2.070 1.00 62.38 101 GLU A CA 1
ATOM 832 C C . GLU A 1 101 ? -8.530 13.473 1.067 1.00 62.38 101 GLU A C 1
ATOM 834 O O . GLU A 1 101 ? -9.325 14.386 1.260 1.00 62.38 101 GLU A O 1
ATOM 839 N N . GLY A 1 102 ? -8.690 12.640 0.031 1.00 51.75 102 GLY A N 1
ATOM 840 C CA . GLY A 1 102 ? -9.656 12.850 -1.059 1.00 51.75 102 GLY A CA 1
ATOM 841 C C . GLY A 1 102 ? -11.118 12.480 -0.769 1.00 51.75 102 GLY A C 1
ATOM 84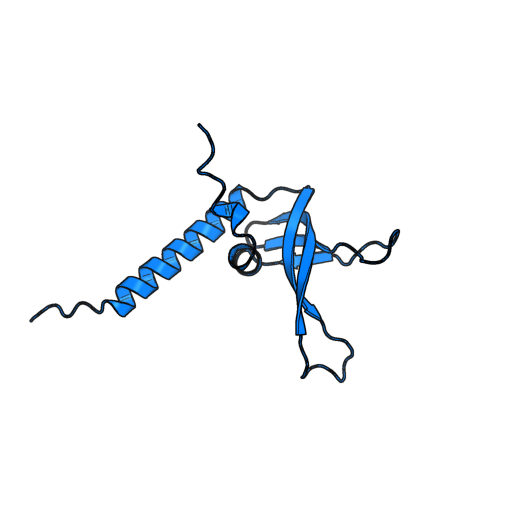2 O O . GLY A 1 102 ? -11.844 12.157 -1.700 1.00 51.75 102 GLY A O 1
ATOM 843 N N . ALA A 1 103 ? -11.561 12.456 0.493 1.00 48.38 103 ALA A N 1
ATOM 844 C CA . ALA A 1 103 ? -12.973 12.212 0.836 1.00 48.38 103 ALA A CA 1
ATOM 845 C C . ALA A 1 103 ? -13.794 13.493 1.078 1.00 48.38 103 ALA A C 1
ATOM 847 O O . ALA A 1 103 ? -14.951 13.379 1.471 1.00 48.38 103 ALA A O 1
ATOM 848 N N . GLN A 1 104 ? -13.223 14.689 0.881 1.00 46.81 104 GLN A N 1
ATOM 849 C CA . GLN A 1 104 ? -13.921 15.949 1.173 1.00 46.81 104 GLN A CA 1
ATOM 850 C C . GLN A 1 104 ? -14.487 16.703 -0.038 1.00 46.81 104 GLN A C 1
ATOM 852 O O . GLN A 1 104 ? -15.356 17.542 0.173 1.00 46.81 104 GLN A O 1
ATOM 857 N N . ASP A 1 105 ? -14.132 16.362 -1.279 1.00 42.84 105 ASP A N 1
ATOM 858 C CA . ASP A 1 105 ? -14.771 16.969 -2.459 1.00 42.84 105 ASP A CA 1
ATOM 859 C C . ASP A 1 105 ? -15.895 16.074 -2.983 1.00 42.84 105 ASP A C 1
ATOM 861 O O . ASP A 1 105 ? -15.757 15.302 -3.931 1.00 42.84 105 ASP A O 1
ATOM 865 N N . GLY A 1 106 ? -17.022 16.166 -2.286 1.00 45.25 106 GLY A N 1
ATOM 866 C CA . GLY A 1 106 ? -18.292 15.565 -2.659 1.00 45.25 106 GLY A CA 1
ATOM 867 C C . GLY A 1 106 ? -19.447 16.486 -2.288 1.00 45.25 106 GLY A C 1
ATOM 868 O O . GLY A 1 106 ? -20.319 16.078 -1.522 1.00 45.25 106 GLY A O 1
ATOM 869 N N . ARG A 1 107 ? -19.421 17.728 -2.783 1.00 34.31 107 ARG A N 1
ATOM 870 C CA . ARG A 1 107 ? -20.585 18.613 -2.920 1.00 34.31 107 ARG A CA 1
ATOM 871 C C . ARG A 1 107 ? -20.387 19.593 -4.063 1.00 34.31 107 ARG A C 1
ATOM 873 O O . ARG A 1 107 ? -19.281 20.163 -4.144 1.00 34.31 107 ARG A O 1
#

Foldseek 3Di:
DPPPPPVVVVVVVVVVVVLVVLLVLLLVQDDQFDKAWFWDWDDPDPVRPVVGDIDIFIWGFHDHDPFWTWTFTDDPDPPDGGDIDIGGSSRRSVPRCCSPVVPPPDD

Sequence (107 aa):
MLLGKDEEKLQRYTQAQIFMDRIALAAHKVKPGDKLTVWTLKCSTTEACNNRTEVHRKAKVIAVYPHFVHTRLLSPYPGRTGCEESFRWDDIVKWNKYLWEGAQDGR

Radius of gyration: 18.04 Å; chains: 1; bounding box: 48×29×65 Å